Protein AF-A0A3C1GN40-F1 (afdb_monomer)

Mean predicted aligned error: 3.96 Å

Structure (mmCIF, N/CA/C/O backbone):
data_AF-A0A3C1GN40-F1
#
_entry.id   AF-A0A3C1GN40-F1
#
loop_
_atom_site.group_PDB
_atom_site.id
_atom_site.type_symbol
_atom_site.label_atom_id
_atom_site.label_alt_id
_atom_site.label_comp_id
_atom_site.label_asym_id
_atom_site.label_entity_id
_atom_site.label_seq_id
_atom_site.pdbx_PDB_ins_code
_atom_site.Cartn_x
_atom_site.Cartn_y
_atom_site.Cartn_z
_atom_site.occupancy
_atom_site.B_iso_or_equiv
_atom_site.auth_seq_id
_atom_site.auth_comp_id
_atom_site.auth_asym_id
_atom_site.auth_atom_id
_atom_site.pdbx_PDB_model_num
ATOM 1 N N . ALA A 1 1 ? -9.252 14.423 2.327 1.00 80.31 1 ALA A N 1
ATOM 2 C CA . ALA A 1 1 ? -10.511 13.661 2.169 1.00 80.31 1 ALA A CA 1
ATOM 3 C C . ALA A 1 1 ? -10.563 12.428 3.073 1.00 80.31 1 ALA A C 1
ATOM 5 O O . ALA A 1 1 ? -11.469 12.366 3.889 1.00 80.31 1 ALA A O 1
ATOM 6 N N . ALA A 1 2 ? -9.600 11.494 2.997 1.00 85.56 2 ALA A N 1
ATOM 7 C CA . ALA A 1 2 ? -9.638 10.237 3.765 1.00 85.56 2 ALA A CA 1
ATOM 8 C C . ALA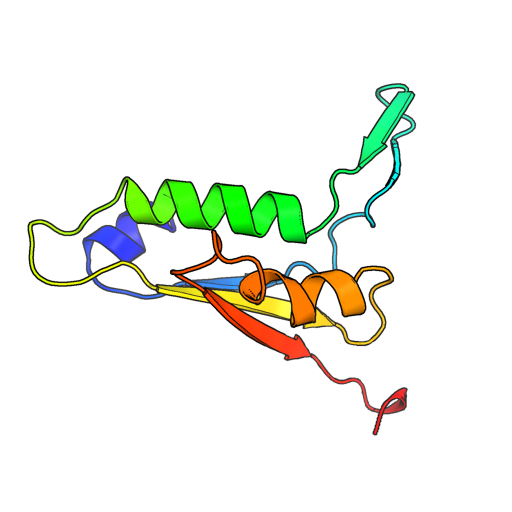 A 1 2 ? -9.873 10.416 5.277 1.00 85.56 2 ALA A C 1
ATOM 10 O O . ALA A 1 2 ? -10.754 9.770 5.821 1.00 85.56 2 ALA A O 1
ATOM 11 N N . ALA A 1 3 ? -9.189 11.365 5.927 1.00 85.56 3 ALA A N 1
ATOM 12 C CA . ALA A 1 3 ? -9.409 11.654 7.347 1.00 85.56 3 ALA A CA 1
ATOM 13 C C . ALA A 1 3 ? -10.858 12.075 7.675 1.00 85.56 3 ALA A C 1
ATOM 15 O O . ALA A 1 3 ? -11.412 11.626 8.669 1.00 85.56 3 ALA A O 1
ATOM 16 N N . ILE A 1 4 ? -11.500 12.885 6.825 1.00 87.88 4 ILE A N 1
ATOM 17 C CA . ILE A 1 4 ? -12.898 13.317 7.016 1.00 87.88 4 ILE A CA 1
ATOM 18 C C . ILE A 1 4 ? -13.854 12.131 6.818 1.00 87.88 4 ILE A C 1
ATOM 20 O O . ILE A 1 4 ? -14.804 11.965 7.575 1.00 87.88 4 ILE A O 1
ATOM 24 N N . ILE A 1 5 ? -13.574 11.277 5.828 1.00 88.19 5 ILE A N 1
ATOM 25 C CA . ILE A 1 5 ? -14.344 10.051 5.570 1.00 88.19 5 ILE A CA 1
ATOM 26 C C . ILE A 1 5 ? -14.222 9.085 6.755 1.00 88.19 5 ILE A C 1
ATOM 28 O O . ILE A 1 5 ? -15.222 8.547 7.220 1.00 88.19 5 ILE A O 1
ATOM 32 N N . HIS A 1 6 ? -13.010 8.891 7.280 1.00 88.00 6 HIS A N 1
ATOM 33 C CA . HIS A 1 6 ? -12.783 8.059 8.461 1.00 88.00 6 HIS A CA 1
ATOM 34 C C . HIS A 1 6 ? -13.452 8.659 9.696 1.00 88.00 6 HIS A C 1
ATOM 36 O O . HIS A 1 6 ? -14.064 7.918 10.455 1.00 88.00 6 HIS A O 1
ATOM 42 N N . GLN A 1 7 ? -13.415 9.985 9.870 1.00 83.06 7 GLN A N 1
ATOM 43 C CA . GLN A 1 7 ? -14.094 10.675 10.969 1.00 83.06 7 GLN A CA 1
ATOM 44 C C . GLN A 1 7 ? -15.607 10.412 10.962 1.00 83.06 7 GLN A C 1
ATOM 46 O O . GLN A 1 7 ? -16.174 10.158 12.025 1.00 83.06 7 GLN A O 1
ATOM 51 N N . SER A 1 8 ? -16.254 10.402 9.791 1.00 84.12 8 SER A N 1
ATOM 52 C CA . SER A 1 8 ? -17.688 10.100 9.654 1.00 84.12 8 SER A CA 1
ATOM 53 C C . SER A 1 8 ? -18.029 8.602 9.650 1.00 84.12 8 SER A C 1
ATOM 55 O O . SER A 1 8 ? -19.204 8.243 9.635 1.00 84.12 8 SER A O 1
ATOM 57 N N . GLY A 1 9 ? -17.029 7.715 9.708 1.00 82.06 9 GLY A N 1
ATOM 58 C CA . GLY A 1 9 ? -17.203 6.258 9.802 1.00 82.06 9 GLY A CA 1
ATOM 59 C C . GLY A 1 9 ? -17.210 5.527 8.468 1.00 82.06 9 GLY A C 1
ATOM 60 O O . GLY A 1 9 ? -17.494 4.330 8.431 1.00 82.06 9 GLY A O 1
ATOM 61 N N . GLY A 1 10 ? -16.892 6.225 7.379 1.00 87.44 10 GLY A N 1
ATOM 62 C CA . GLY A 1 10 ? -16.684 5.622 6.071 1.00 87.44 10 GLY A CA 1
ATOM 63 C C . GLY A 1 10 ? -15.327 4.923 5.954 1.00 87.44 10 GLY A C 1
ATOM 64 O O . GLY A 1 10 ? -14.369 5.246 6.658 1.00 87.44 10 GLY A O 1
ATOM 65 N N . GLY A 1 11 ? -15.238 3.974 5.021 1.00 90.75 11 GLY A N 1
ATOM 66 C CA . GLY A 1 11 ? -13.975 3.381 4.577 1.00 90.75 11 GLY A CA 1
ATOM 67 C C . GLY A 1 11 ? -13.451 4.037 3.297 1.00 90.75 11 GLY A C 1
ATOM 68 O O . GLY A 1 11 ? -14.192 4.717 2.588 1.00 90.75 11 GLY A O 1
ATOM 69 N N . THR A 1 12 ? -12.176 3.817 2.975 1.00 93.94 12 THR A N 1
ATOM 70 C CA . THR A 1 12 ? -11.549 4.355 1.753 1.00 93.94 12 THR A CA 1
ATOM 71 C C . THR A 1 12 ? -10.794 3.294 0.962 1.00 93.94 12 THR A C 1
ATOM 73 O O . THR A 1 12 ? -10.010 2.538 1.526 1.00 93.94 12 THR A O 1
ATOM 76 N N . GLY A 1 13 ? -10.980 3.269 -0.358 1.00 95.25 13 GLY A N 1
ATOM 77 C CA . GLY A 1 13 ? -10.189 2.452 -1.282 1.00 95.25 13 GLY A CA 1
ATOM 78 C C . GLY A 1 13 ? -9.092 3.269 -1.961 1.00 95.25 13 GLY A C 1
ATOM 79 O O . GLY A 1 13 ? -9.329 4.405 -2.366 1.00 95.25 13 GLY A O 1
ATOM 80 N N . MET A 1 14 ? -7.898 2.696 -2.087 1.00 95.81 14 MET A N 1
ATOM 81 C CA . MET A 1 14 ? -6.741 3.319 -2.730 1.00 95.81 14 MET A CA 1
ATOM 82 C C . MET A 1 14 ? -6.085 2.337 -3.700 1.00 95.81 14 MET A C 1
ATOM 84 O O . MET A 1 14 ? -5.789 1.197 -3.342 1.00 95.81 14 MET A O 1
ATOM 88 N N . ALA A 1 15 ? -5.849 2.795 -4.930 1.00 96.88 15 ALA A N 1
ATOM 89 C CA . ALA A 1 15 ? -5.141 2.038 -5.956 1.00 96.88 15 ALA A CA 1
ATOM 90 C C . ALA A 1 15 ? -3.675 2.480 -6.022 1.00 96.88 15 ALA A C 1
ATOM 92 O O . ALA A 1 15 ? -3.384 3.664 -6.194 1.00 96.88 15 ALA A O 1
ATOM 93 N N . PHE A 1 16 ? -2.760 1.519 -5.922 1.00 97.94 16 PHE A N 1
ATOM 94 C CA . PHE A 1 16 ? -1.321 1.771 -5.835 1.00 97.94 16 PHE A CA 1
ATOM 95 C C . PHE A 1 16 ? -0.548 1.388 -7.100 1.00 97.94 16 PHE A C 1
ATOM 97 O O . PHE A 1 16 ? 0.636 1.679 -7.191 1.00 97.94 16 PHE A O 1
ATOM 104 N N . SER A 1 17 ? -1.204 0.819 -8.116 1.00 98.06 17 SER A N 1
ATOM 105 C CA . SER A 1 17 ? -0.550 0.278 -9.323 1.00 98.06 17 SER A CA 1
ATOM 106 C C . SER A 1 17 ? 0.189 1.304 -10.188 1.00 98.06 17 SER A C 1
ATOM 108 O O . SER A 1 17 ? 0.906 0.921 -11.102 1.00 98.06 17 SER A O 1
ATOM 110 N N . ARG A 1 18 ? -0.014 2.605 -9.942 1.00 97.44 18 ARG A N 1
ATOM 111 C CA . ARG A 1 18 ? 0.699 3.703 -10.619 1.00 97.44 18 ARG A CA 1
ATOM 112 C C . ARG A 1 18 ? 1.901 4.213 -9.827 1.00 97.44 18 ARG A C 1
ATOM 114 O O . ARG A 1 18 ? 2.601 5.102 -10.312 1.00 97.44 18 ARG A O 1
ATOM 121 N N . LEU A 1 19 ? 2.104 3.725 -8.604 1.00 97.50 19 LEU A N 1
ATOM 122 C CA . LEU A 1 19 ? 3.313 4.030 -7.862 1.00 97.50 19 LEU A CA 1
ATOM 123 C C . LEU A 1 19 ? 4.498 3.360 -8.541 1.00 97.50 19 LEU A C 1
ATOM 125 O O . LEU A 1 19 ? 4.397 2.290 -9.127 1.00 97.50 19 LEU A O 1
ATOM 129 N N . ARG A 1 20 ? 5.635 4.038 -8.463 1.00 97.56 20 ARG A N 1
ATOM 130 C CA . ARG A 1 20 ? 6.898 3.495 -8.928 1.00 97.56 20 ARG A CA 1
ATOM 131 C C . ARG A 1 20 ? 7.292 2.295 -8.046 1.00 97.56 20 ARG A C 1
ATOM 133 O O . ARG A 1 20 ? 7.141 2.411 -6.823 1.00 97.56 20 ARG A O 1
ATOM 140 N N . PRO A 1 21 ? 7.851 1.216 -8.623 1.00 98.12 21 PRO A N 1
ATOM 141 C CA . PRO A 1 21 ? 8.338 0.086 -7.850 1.00 98.12 21 PRO A CA 1
ATOM 142 C C . PRO A 1 21 ? 9.394 0.475 -6.818 1.00 98.12 21 PRO A C 1
ATOM 144 O O . PRO A 1 21 ? 10.143 1.445 -6.994 1.00 98.12 21 PRO A O 1
ATOM 147 N N . LYS A 1 22 ? 9.484 -0.304 -5.745 1.00 98.00 22 LYS A N 1
ATOM 148 C CA . LYS A 1 22 ? 10.527 -0.167 -4.734 1.00 98.00 22 LYS A CA 1
ATOM 149 C C . LYS A 1 22 ? 11.904 -0.243 -5.387 1.00 98.00 22 LYS A C 1
ATOM 151 O O . LYS A 1 22 ? 12.145 -1.017 -6.306 1.00 98.00 22 LYS A O 1
ATOM 156 N N . ASN A 1 23 ? 12.829 0.569 -4.886 1.00 97.38 23 ASN A N 1
ATOM 157 C CA . ASN A 1 23 ? 14.219 0.664 -5.331 1.00 97.38 23 ASN A CA 1
ATOM 158 C C . ASN A 1 23 ? 14.461 1.206 -6.748 1.00 97.38 23 ASN A C 1
ATOM 160 O O . ASN A 1 23 ? 15.633 1.374 -7.104 1.00 97.38 23 ASN A O 1
ATOM 164 N N . ASP A 1 24 ? 13.418 1.530 -7.515 1.00 97.81 24 ASP A N 1
ATOM 165 C CA . ASP A 1 24 ? 13.566 2.132 -8.839 1.00 97.81 24 ASP A CA 1
ATOM 166 C C . ASP A 1 24 ? 14.105 3.577 -8.757 1.00 97.81 24 ASP A C 1
ATOM 168 O O . ASP A 1 24 ? 13.859 4.310 -7.792 1.00 97.81 24 ASP A O 1
ATOM 172 N N . PHE A 1 25 ? 14.874 3.985 -9.769 1.00 97.31 25 PHE A N 1
ATOM 173 C CA . PHE A 1 25 ? 15.709 5.188 -9.737 1.00 97.31 25 PHE A CA 1
ATOM 174 C C . PHE A 1 25 ? 14.935 6.479 -10.026 1.00 97.31 25 PHE A C 1
ATOM 176 O O . PHE A 1 25 ? 14.422 6.703 -11.128 1.00 97.31 25 PHE A O 1
ATOM 183 N N . VAL A 1 26 ? 14.921 7.405 -9.069 1.00 96.81 26 VAL A N 1
ATOM 184 C CA . VAL A 1 26 ? 14.227 8.691 -9.186 1.00 96.81 26 VAL A CA 1
ATOM 185 C C . VAL A 1 26 ? 15.157 9.744 -9.790 1.00 96.81 26 VAL A C 1
ATOM 187 O O . VAL A 1 26 ? 15.930 10.390 -9.090 1.00 96.81 26 VAL A O 1
ATOM 190 N N . ARG A 1 27 ? 15.043 9.960 -11.106 1.00 94.94 27 ARG A N 1
ATOM 191 C CA . ARG A 1 27 ? 15.923 10.868 -11.873 1.00 94.94 27 ARG A CA 1
ATOM 192 C C . ARG A 1 27 ? 16.026 12.291 -11.316 1.00 94.94 27 ARG A C 1
ATOM 194 O O . ARG A 1 27 ? 17.097 12.874 -11.383 1.00 94.94 27 ARG A O 1
ATOM 201 N N . SER A 1 28 ? 14.935 12.854 -10.795 1.00 94.69 28 SER A N 1
ATOM 202 C CA . SER A 1 28 ? 14.904 14.246 -10.324 1.00 94.69 28 SER A CA 1
ATOM 203 C C . SER A 1 28 ? 15.646 14.470 -9.007 1.00 94.69 28 SER A C 1
ATOM 205 O O . SER A 1 28 ? 16.095 15.582 -8.757 1.00 94.69 28 SER A O 1
ATOM 207 N N . THR A 1 29 ? 15.761 13.442 -8.164 1.00 95.00 29 THR A N 1
ATOM 208 C CA . THR A 1 29 ? 16.378 13.549 -6.832 1.00 95.00 29 THR A CA 1
ATOM 209 C C . THR A 1 29 ? 17.651 12.718 -6.691 1.00 95.00 29 THR A C 1
ATOM 211 O O . THR A 1 29 ? 18.353 12.857 -5.697 1.00 95.00 29 THR A O 1
ATOM 214 N N . GLY A 1 30 ? 17.935 11.819 -7.639 1.00 95.50 30 GLY A N 1
ATOM 215 C CA . GLY A 1 30 ? 19.003 10.820 -7.530 1.00 95.50 30 GLY A CA 1
ATOM 216 C C . GLY A 1 30 ? 18.709 9.697 -6.524 1.00 95.50 30 GLY A C 1
ATOM 217 O O . GLY A 1 30 ? 19.549 8.824 -6.320 1.00 95.50 30 GLY A O 1
ATOM 218 N N . GLY A 1 31 ? 17.533 9.709 -5.888 1.00 96.38 31 GLY A N 1
ATOM 219 C CA . GLY A 1 31 ? 17.137 8.738 -4.872 1.00 96.38 31 GLY A CA 1
ATOM 220 C C . GLY A 1 31 ? 16.515 7.460 -5.438 1.00 96.38 31 GLY A C 1
ATOM 221 O O . GLY A 1 31 ? 16.446 7.238 -6.648 1.00 96.38 31 GLY A O 1
ATOM 222 N N . ARG A 1 32 ? 16.003 6.624 -4.531 1.00 97.38 32 ARG A N 1
ATOM 223 C CA . ARG A 1 32 ? 15.261 5.397 -4.847 1.00 97.38 32 ARG A CA 1
ATOM 224 C C . ARG A 1 32 ? 13.817 5.494 -4.369 1.00 97.38 32 ARG A C 1
ATOM 226 O O . ARG A 1 32 ? 13.553 6.080 -3.321 1.00 97.38 32 ARG A O 1
ATOM 233 N N . ALA A 1 33 ? 12.887 4.913 -5.121 1.00 97.44 33 ALA A N 1
ATOM 234 C CA . ALA A 1 33 ? 11.499 4.815 -4.686 1.00 97.44 33 ALA A CA 1
ATOM 235 C C . ALA A 1 33 ? 11.330 3.856 -3.505 1.00 97.44 33 ALA A C 1
ATOM 237 O O . ALA A 1 33 ? 11.990 2.824 -3.410 1.00 97.44 33 ALA A O 1
ATOM 238 N N . SER A 1 34 ? 10.377 4.180 -2.638 1.00 97.19 34 SER A N 1
ATOM 239 C CA . SER A 1 34 ? 10.027 3.380 -1.466 1.00 97.19 34 SER A CA 1
ATOM 240 C C . SER A 1 34 ? 9.005 2.268 -1.753 1.00 97.19 34 SER A C 1
ATOM 242 O O . SER A 1 34 ? 8.786 1.417 -0.895 1.00 97.19 34 SER A O 1
ATOM 244 N N . GLY A 1 35 ? 8.377 2.264 -2.936 1.00 97.94 35 GLY A N 1
ATOM 245 C CA . GLY A 1 35 ? 7.376 1.269 -3.342 1.00 97.94 35 GLY A CA 1
ATOM 246 C C . GLY A 1 35 ? 6.025 1.395 -2.614 1.00 97.94 35 GLY A C 1
ATOM 247 O O . GLY A 1 35 ? 5.892 2.167 -1.659 1.00 97.94 35 GLY A O 1
ATOM 248 N N . PRO A 1 36 ? 4.998 0.637 -3.029 1.00 97.94 36 PRO A N 1
ATOM 249 C CA . PRO A 1 36 ? 3.617 0.785 -2.570 1.00 97.94 36 PRO A CA 1
ATOM 250 C C . PRO A 1 36 ? 3.409 0.404 -1.098 1.00 97.94 36 PRO A C 1
ATOM 252 O O . PRO A 1 36 ? 2.613 1.042 -0.409 1.00 97.94 36 PRO A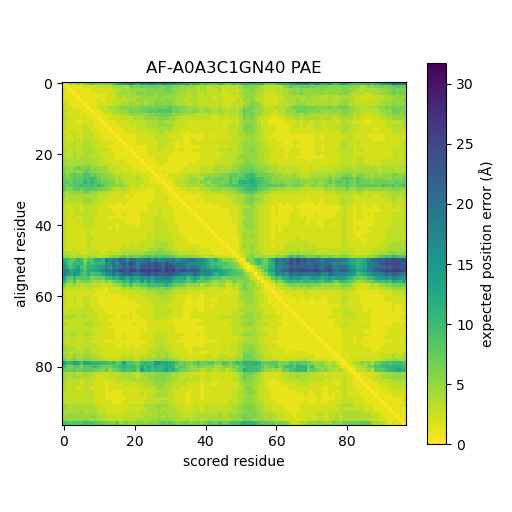 O 1
ATOM 255 N N . VAL A 1 37 ? 4.155 -0.572 -0.571 1.00 97.06 37 VAL A N 1
ATOM 256 C CA . VAL A 1 37 ? 4.023 -1.005 0.834 1.00 97.06 37 VAL A CA 1
ATOM 257 C C . VAL A 1 37 ? 4.415 0.103 1.814 1.00 97.06 37 VAL A C 1
ATOM 259 O O . VAL A 1 37 ? 3.785 0.253 2.861 1.00 97.06 37 VAL A O 1
ATOM 262 N N . SER A 1 38 ? 5.388 0.951 1.464 1.00 96.69 38 SER A N 1
ATOM 263 C CA . SER A 1 38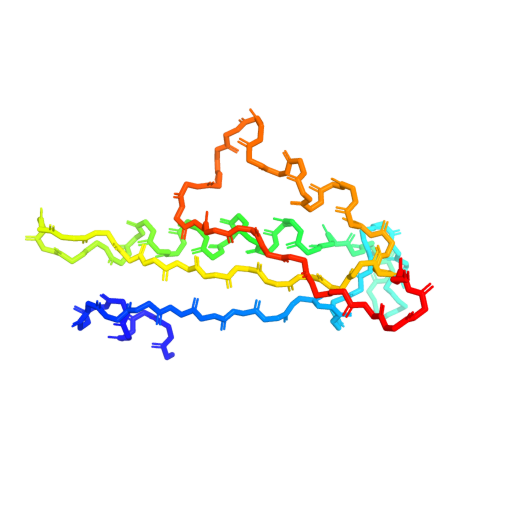 ? 5.723 2.116 2.293 1.00 96.69 38 SER A CA 1
ATOM 264 C C . SER A 1 38 ? 4.531 3.073 2.450 1.00 96.69 38 SER A C 1
ATOM 266 O O . SER A 1 38 ? 4.255 3.536 3.556 1.00 96.69 38 SER A O 1
ATOM 268 N N . PHE A 1 39 ? 3.759 3.292 1.380 1.00 96.31 39 PHE A N 1
ATOM 269 C CA . PHE A 1 39 ? 2.571 4.144 1.404 1.00 96.31 39 PHE A CA 1
ATOM 270 C C . PHE A 1 39 ? 1.457 3.518 2.246 1.00 96.31 39 PHE A C 1
ATOM 272 O O . PHE A 1 39 ? 0.847 4.231 3.041 1.00 96.31 39 PHE A O 1
ATOM 279 N N . LEU A 1 40 ? 1.235 2.197 2.158 1.00 95.94 40 LEU A N 1
ATOM 280 C CA . LEU A 1 40 ? 0.293 1.496 3.044 1.00 95.94 40 LEU A CA 1
ATOM 281 C C . LEU A 1 40 ? 0.588 1.775 4.520 1.00 95.94 40 LEU A C 1
ATOM 283 O O . LEU A 1 40 ? -0.333 2.066 5.279 1.00 95.94 40 LEU A O 1
ATOM 287 N N . ARG A 1 41 ? 1.864 1.734 4.927 1.00 95.25 41 ARG A N 1
ATOM 288 C CA . ARG A 1 41 ? 2.270 2.007 6.315 1.00 95.25 41 ARG A CA 1
ATOM 289 C C . ARG A 1 41 ? 1.966 3.450 6.728 1.00 95.25 41 ARG A C 1
ATOM 291 O O . ARG A 1 41 ? 1.444 3.658 7.822 1.00 95.25 41 ARG A O 1
ATOM 298 N N . VAL A 1 42 ? 2.206 4.429 5.849 1.00 94.88 42 VAL A N 1
ATOM 299 C CA . VAL A 1 42 ? 1.848 5.840 6.100 1.00 94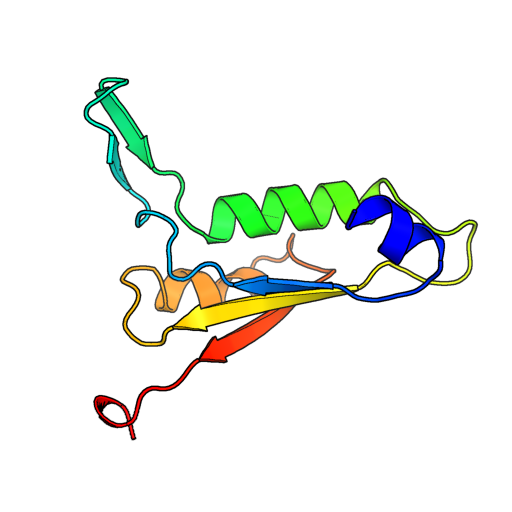.88 42 VAL A CA 1
ATOM 300 C C . VAL A 1 42 ? 0.337 6.005 6.269 1.00 94.88 42 VAL A C 1
ATOM 302 O O . VAL A 1 42 ? -0.108 6.596 7.252 1.00 94.88 42 VAL A O 1
ATOM 305 N N . PHE A 1 43 ? -0.468 5.449 5.359 1.00 93.81 43 PHE A N 1
ATOM 306 C CA . PHE A 1 43 ? -1.927 5.527 5.461 1.00 93.81 43 PHE A CA 1
ATOM 307 C C . PHE A 1 43 ? -2.461 4.779 6.683 1.00 93.81 43 PHE A C 1
ATOM 309 O O . PHE A 1 43 ? -3.373 5.266 7.343 1.00 93.81 43 PHE A O 1
ATOM 316 N N . ASN A 1 44 ? -1.870 3.635 7.033 1.00 92.50 44 AS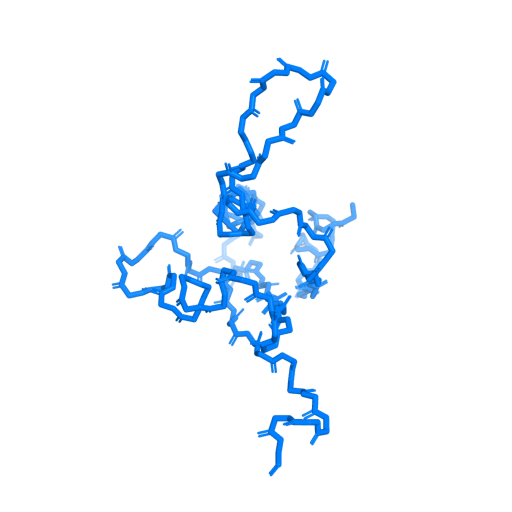N A N 1
ATOM 317 C CA . ASN A 1 44 ? -2.235 2.883 8.227 1.00 92.50 44 ASN A CA 1
ATOM 318 C C . ASN A 1 44 ? -2.029 3.726 9.493 1.00 92.50 44 ASN A C 1
ATOM 320 O O . ASN A 1 44 ? -2.938 3.813 10.317 1.00 92.50 44 ASN A O 1
ATOM 324 N N . ALA A 1 45 ? -0.870 4.383 9.608 1.00 91.75 45 ALA A N 1
ATOM 325 C CA . ALA A 1 45 ? -0.557 5.282 10.716 1.00 91.75 45 ALA A CA 1
ATOM 326 C C . ALA A 1 45 ? -1.476 6.515 10.743 1.00 91.75 45 ALA A C 1
ATOM 328 O O . ALA A 1 45 ? -1.958 6.902 11.805 1.00 91.75 45 ALA A O 1
ATOM 329 N N . ALA A 1 46 ? -1.782 7.101 9.582 1.00 90.38 46 ALA A N 1
ATOM 330 C CA . ALA A 1 46 ? -2.732 8.207 9.493 1.00 90.38 46 ALA A CA 1
ATOM 331 C C . ALA A 1 46 ? -4.134 7.789 9.972 1.00 90.38 46 ALA A C 1
ATOM 333 O O . ALA A 1 46 ? -4.756 8.501 10.755 1.00 90.38 46 ALA A O 1
ATOM 334 N N . THR A 1 47 ? -4.615 6.610 9.572 1.00 90.00 47 THR A N 1
ATOM 335 C CA . THR A 1 47 ? -5.894 6.067 10.047 1.00 90.00 47 THR A CA 1
ATOM 336 C C . THR A 1 47 ? -5.887 5.783 11.551 1.00 90.00 47 THR A C 1
ATOM 338 O O . THR A 1 47 ? -6.897 6.021 12.209 1.00 90.00 47 THR A O 1
ATOM 341 N N . GLU A 1 48 ? -4.762 5.340 12.126 1.00 87.06 48 GLU A N 1
ATOM 342 C CA . GLU A 1 48 ? -4.621 5.205 13.586 1.00 87.06 48 GLU A CA 1
ATOM 343 C C . GLU A 1 48 ? -4.736 6.537 14.329 1.00 87.06 48 GLU A C 1
ATOM 345 O O . GLU A 1 48 ? -5.263 6.569 15.441 1.00 87.06 48 GLU A O 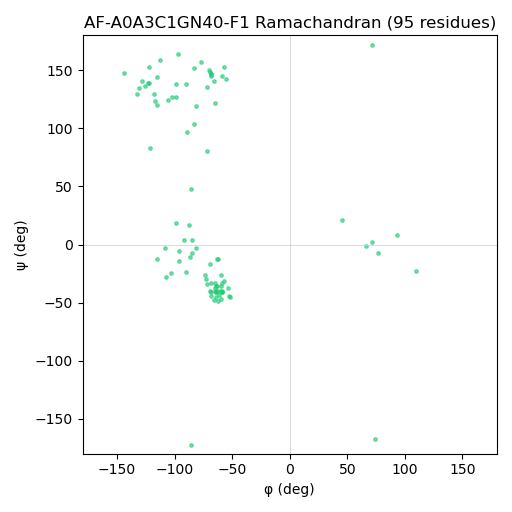1
ATOM 350 N N . ALA A 1 49 ? -4.236 7.624 13.739 1.00 85.88 49 ALA A N 1
ATOM 351 C CA . ALA A 1 49 ? -4.312 8.951 14.339 1.00 85.88 49 ALA A CA 1
ATOM 352 C C . ALA A 1 49 ? -5.742 9.518 14.304 1.00 85.88 49 ALA A C 1
ATOM 354 O O . ALA A 1 49 ? -6.166 10.189 15.242 1.00 85.88 49 ALA A O 1
ATOM 355 N N . VAL A 1 50 ? -6.518 9.207 13.259 1.00 81.38 50 VAL A N 1
ATOM 356 C CA . VAL A 1 50 ? -7.905 9.676 13.068 1.00 81.38 50 VAL A CA 1
ATOM 357 C C . VAL A 1 50 ? -8.904 8.757 13.794 1.00 81.38 50 VAL A C 1
ATOM 359 O O . VAL A 1 50 ? -9.906 8.309 13.239 1.00 81.38 50 VAL A O 1
ATOM 362 N N . LYS A 1 51 ? -8.633 8.428 15.063 1.00 66.38 51 LYS A N 1
ATOM 363 C CA . LYS A 1 51 ? -9.525 7.575 15.863 1.00 66.38 51 LYS A CA 1
ATOM 364 C C . LYS A 1 51 ? -10.870 8.262 16.096 1.00 66.38 51 LYS A C 1
ATOM 366 O O . LYS A 1 51 ? -10.946 9.327 16.705 1.00 66.38 51 LYS A O 1
ATOM 371 N N . GLN A 1 52 ? -11.942 7.605 15.654 1.00 60.53 52 GLN A N 1
ATOM 372 C CA . GLN A 1 52 ? -13.321 8.029 15.873 1.00 60.53 52 GLN A CA 1
ATOM 373 C C . GLN A 1 52 ? -13.732 7.823 17.334 1.00 60.53 52 GLN A C 1
ATOM 375 O O . GLN A 1 52 ? -14.360 6.815 17.636 1.00 60.53 52 GLN A O 1
ATOM 380 N N . GLY A 1 53 ? -13.359 8.720 18.249 1.00 56.72 53 GLY A N 1
ATOM 381 C CA . GLY A 1 53 ? -14.033 8.903 19.549 1.00 56.72 53 GLY A CA 1
ATOM 382 C C . GLY A 1 53 ? -14.402 7.655 20.383 1.00 56.72 53 GLY A C 1
ATOM 383 O O . GLY A 1 53 ? -15.290 7.757 21.218 1.00 56.72 53 GLY A O 1
ATOM 384 N N . GLY A 1 54 ? -13.769 6.494 20.171 1.00 56.75 54 GLY A N 1
ATOM 385 C CA . GLY A 1 54 ? -13.973 5.258 20.932 1.00 56.75 54 GLY A CA 1
ATOM 386 C C . GLY A 1 54 ? -14.681 4.076 20.244 1.00 56.75 54 GLY A C 1
ATOM 387 O O . GLY A 1 54 ? -14.434 2.957 20.682 1.00 56.75 54 GLY A O 1
ATOM 388 N N . THR A 1 55 ? -15.500 4.233 19.191 1.00 64.31 55 THR A N 1
ATOM 389 C CA . THR A 1 55 ? -16.415 3.125 18.787 1.00 64.31 55 THR A CA 1
ATOM 390 C C . THR A 1 55 ? -16.052 2.368 17.503 1.00 64.31 55 THR A C 1
ATOM 392 O O . THR A 1 55 ? -16.388 1.189 17.395 1.00 64.31 55 THR A O 1
ATOM 395 N N . ARG A 1 56 ? -15.361 2.979 16.527 1.00 71.44 56 ARG A N 1
ATOM 396 C CA . ARG A 1 56 ? -14.914 2.295 15.292 1.00 71.44 56 ARG A CA 1
ATOM 397 C C . ARG A 1 56 ? -13.546 2.786 14.812 1.00 71.44 56 ARG A C 1
ATOM 399 O O . ARG A 1 56 ? -13.169 3.940 14.995 1.00 71.44 56 ARG A O 1
ATOM 406 N N . ARG A 1 57 ? -12.783 1.875 14.205 1.00 73.62 57 ARG A N 1
ATOM 407 C CA . ARG A 1 57 ? -11.506 2.166 13.538 1.00 73.62 57 ARG A CA 1
ATOM 408 C C . ARG A 1 57 ? -11.788 2.496 12.074 1.00 73.62 57 ARG A C 1
ATOM 410 O O . ARG A 1 57 ? -12.597 1.809 11.451 1.00 73.62 57 ARG A O 1
ATOM 417 N N . GLY A 1 58 ? -11.114 3.507 11.526 1.00 84.81 58 GLY A N 1
ATOM 418 C CA . GLY A 1 58 ? -11.149 3.746 10.084 1.00 84.81 58 GLY A CA 1
ATOM 419 C C . GLY A 1 58 ? -10.635 2.518 9.328 1.00 84.81 58 GLY A C 1
ATOM 420 O O . GLY A 1 58 ? -9.745 1.810 9.805 1.00 84.81 58 GLY A O 1
ATOM 421 N N . ALA A 1 59 ? -11.214 2.250 8.162 1.00 90.31 59 ALA A N 1
ATOM 422 C CA . ALA A 1 59 ? -10.883 1.086 7.351 1.00 90.31 59 ALA A CA 1
ATOM 423 C C . ALA A 1 59 ? -10.420 1.515 5.960 1.00 90.31 59 ALA A C 1
ATOM 425 O O . ALA A 1 59 ? -11.002 2.406 5.335 1.00 90.31 59 ALA A O 1
ATOM 426 N N . ASN A 1 60 ? -9.390 0.840 5.463 1.00 95.25 60 ASN A N 1
ATOM 427 C CA . ASN A 1 60 ? -8.856 1.052 4.133 1.00 95.25 60 ASN A CA 1
ATOM 428 C C . ASN A 1 60 ? -8.884 -0.236 3.306 1.00 95.25 60 ASN A C 1
ATOM 430 O O . ASN A 1 60 ? -8.770 -1.348 3.826 1.00 95.25 60 ASN A O 1
ATOM 434 N N . MET A 1 61 ? -8.970 -0.064 1.994 1.00 97.31 61 MET A N 1
ATOM 435 C CA . MET A 1 61 ? -8.710 -1.098 1.001 1.00 97.31 61 MET A CA 1
ATOM 436 C C . MET A 1 61 ? -7.523 -0.668 0.151 1.00 97.31 61 MET A C 1
ATOM 438 O O . MET A 1 61 ? -7.549 0.407 -0.450 1.00 97.31 61 MET A O 1
ATOM 442 N N . GLY A 1 62 ? -6.487 -1.500 0.105 1.00 97.94 62 GLY A N 1
ATOM 443 C CA . GLY A 1 62 ? -5.341 -1.306 -0.772 1.00 97.94 62 GLY A CA 1
ATOM 444 C C . GLY A 1 62 ? -5.447 -2.233 -1.968 1.00 97.94 62 GLY A C 1
ATOM 445 O O . GLY A 1 62 ? -5.602 -3.437 -1.784 1.00 97.94 62 GLY A O 1
ATOM 446 N N . ILE A 1 63 ? -5.345 -1.681 -3.176 1.00 98.56 63 ILE A N 1
ATOM 447 C CA . ILE A 1 63 ? -5.382 -2.455 -4.420 1.00 98.56 63 ILE A CA 1
ATOM 448 C C . ILE A 1 63 ? -4.063 -2.293 -5.170 1.00 98.56 63 ILE A C 1
ATOM 450 O O . ILE A 1 63 ? -3.630 -1.164 -5.427 1.00 98.56 63 ILE A O 1
ATOM 454 N N . LEU A 1 64 ? -3.466 -3.413 -5.573 1.00 98.69 64 LEU A N 1
ATOM 455 C CA . LEU A 1 64 ? -2.332 -3.454 -6.492 1.00 98.69 64 LEU A CA 1
ATOM 456 C C . LEU A 1 64 ? -2.631 -4.419 -7.642 1.00 98.69 64 LEU A C 1
ATOM 458 O O . LEU A 1 64 ? -3.248 -5.461 -7.436 1.00 98.69 64 LEU A O 1
ATOM 462 N N . ARG A 1 65 ? -2.238 -4.063 -8.868 1.00 98.50 65 ARG A N 1
ATOM 463 C CA . ARG A 1 65 ? -2.369 -4.974 -10.012 1.00 98.50 65 ARG A CA 1
ATOM 464 C C . ARG A 1 65 ? -1.411 -6.147 -9.867 1.00 98.50 65 ARG A C 1
ATOM 466 O O . ARG A 1 65 ? -0.290 -5.967 -9.400 1.00 98.50 65 ARG A O 1
ATOM 473 N N . VAL A 1 66 ? -1.854 -7.312 -10.328 1.00 98.62 66 VAL A N 1
ATOM 474 C CA . VAL A 1 66 ? -1.083 -8.560 -10.275 1.00 98.62 66 VAL A CA 1
ATOM 475 C C . VAL A 1 66 ? 0.250 -8.488 -11.028 1.00 98.62 66 VAL A C 1
ATOM 477 O O . VAL A 1 66 ? 1.194 -9.178 -10.669 1.00 98.62 66 VAL A O 1
ATOM 480 N N . ASP A 1 67 ? 0.351 -7.615 -12.031 1.00 98.25 67 ASP A N 1
ATOM 481 C CA . ASP A 1 67 ? 1.549 -7.409 -12.850 1.00 98.25 67 ASP A CA 1
ATOM 482 C C . ASP A 1 67 ? 2.491 -6.312 -12.323 1.00 98.25 67 ASP A C 1
ATOM 484 O O . ASP A 1 67 ? 3.501 -6.000 -12.955 1.00 98.25 67 ASP A O 1
ATOM 488 N N . HIS A 1 68 ? 2.191 -5.711 -11.168 1.00 98.56 68 HIS A N 1
ATOM 489 C CA . HIS A 1 68 ? 3.090 -4.739 -10.559 1.00 98.56 68 HIS A CA 1
ATOM 490 C C . HIS A 1 68 ? 4.337 -5.445 -9.983 1.00 98.56 68 HIS A C 1
ATOM 492 O O . HIS A 1 68 ? 4.179 -6.435 -9.269 1.00 98.56 68 HIS A O 1
ATOM 498 N N . PRO A 1 69 ? 5.568 -4.929 -10.183 1.00 98.56 69 PRO A N 1
ATOM 499 C CA . PRO A 1 69 ? 6.791 -5.611 -9.732 1.00 98.56 69 PRO A CA 1
ATOM 500 C C . PRO A 1 69 ? 6.839 -5.923 -8.228 1.00 98.56 69 PRO A C 1
ATOM 502 O O . PRO A 1 69 ? 7.387 -6.940 -7.820 1.00 98.56 69 PRO A O 1
ATOM 505 N N . ASP A 1 70 ? 6.212 -5.077 -7.407 1.00 98.50 70 ASP A N 1
ATOM 506 C CA . ASP A 1 70 ? 6.148 -5.257 -5.948 1.00 98.50 70 ASP A CA 1
ATOM 507 C C . ASP A 1 70 ? 4.961 -6.126 -5.469 1.00 98.50 70 ASP A C 1
ATOM 509 O O . ASP A 1 70 ? 4.593 -6.061 -4.296 1.00 98.50 70 ASP A O 1
ATOM 513 N N . ILE A 1 71 ? 4.308 -6.903 -6.345 1.00 98.44 71 ILE A N 1
ATOM 514 C CA . ILE A 1 71 ? 3.095 -7.662 -5.990 1.00 98.44 71 ILE A CA 1
ATOM 515 C C . ILE A 1 71 ? 3.311 -8.658 -4.846 1.00 98.44 71 ILE A C 1
ATOM 517 O O . ILE A 1 71 ? 2.465 -8.743 -3.958 1.00 98.44 71 ILE A O 1
ATOM 521 N N . LEU A 1 72 ? 4.448 -9.361 -4.823 1.00 98.00 72 LEU A N 1
ATOM 522 C CA . LEU A 1 72 ? 4.756 -10.338 -3.774 1.00 98.00 72 LEU A CA 1
ATOM 523 C C . LEU A 1 72 ? 4.925 -9.654 -2.410 1.00 98.00 72 LEU A C 1
ATOM 525 O O . LEU A 1 72 ? 4.257 -10.027 -1.449 1.00 98.00 72 LEU A O 1
ATOM 529 N N . GLU A 1 73 ? 5.710 -8.570 -2.352 1.00 97.25 73 GLU A N 1
ATOM 530 C CA . GLU A 1 73 ? 5.858 -7.776 -1.122 1.00 97.25 73 GLU A CA 1
ATOM 531 C C . GLU A 1 73 ? 4.506 -7.203 -0.663 1.00 97.25 73 GLU A C 1
ATOM 533 O O . GLU A 1 73 ? 4.232 -7.114 0.533 1.00 97.25 73 GLU A O 1
ATOM 538 N N . PHE A 1 74 ? 3.636 -6.825 -1.604 1.00 97.81 74 PHE A N 1
ATOM 539 C CA . PHE A 1 74 ? 2.318 -6.271 -1.305 1.00 97.81 74 PHE A CA 1
ATOM 540 C C . PHE A 1 74 ? 1.359 -7.295 -0.686 1.00 97.81 74 PHE A C 1
ATOM 542 O O . PHE A 1 74 ? 0.686 -6.962 0.288 1.00 97.81 74 PHE A O 1
ATOM 549 N N . VAL A 1 75 ? 1.288 -8.527 -1.203 1.00 97.31 75 VAL A N 1
ATOM 550 C CA . VAL A 1 75 ? 0.389 -9.562 -0.649 1.00 97.31 75 VAL A CA 1
ATOM 551 C C . VAL A 1 75 ? 0.878 -10.102 0.696 1.00 97.31 75 VAL A C 1
ATOM 553 O O . VAL A 1 75 ? 0.068 -10.443 1.557 1.00 97.31 75 VAL A O 1
ATOM 556 N N . GLU A 1 76 ? 2.191 -10.099 0.920 1.00 96.94 76 GLU A N 1
ATOM 557 C CA . GLU A 1 76 ? 2.815 -10.528 2.174 1.00 96.94 76 GLU A CA 1
ATOM 558 C C . GLU A 1 76 ? 2.869 -9.416 3.233 1.00 96.94 76 GLU A C 1
ATOM 560 O O . GLU A 1 76 ? 3.182 -9.679 4.394 1.00 96.94 76 GLU A O 1
ATOM 565 N N . CYS A 1 77 ? 2.507 -8.171 2.892 1.00 95.50 77 CYS A N 1
ATOM 566 C CA . CYS A 1 77 ? 2.780 -6.992 3.725 1.00 95.50 77 CYS A CA 1
ATOM 567 C C . CYS A 1 77 ? 2.118 -7.000 5.115 1.00 95.50 77 CYS A C 1
ATOM 569 O O . CYS A 1 77 ? 2.420 -6.147 5.951 1.00 95.50 77 CYS A O 1
ATOM 571 N N . LYS A 1 78 ? 1.168 -7.911 5.352 1.00 94.50 78 LYS A N 1
ATOM 572 C CA . LYS A 1 78 ? 0.481 -8.085 6.638 1.00 94.50 78 LYS A CA 1
ATOM 573 C C . LYS A 1 78 ? 1.084 -9.183 7.513 1.00 94.50 78 LYS A C 1
ATOM 575 O O . LYS A 1 78 ? 0.757 -9.209 8.697 1.00 94.50 78 LYS A O 1
ATOM 580 N N . LEU A 1 79 ? 1.933 -10.058 6.970 1.00 93.56 79 LEU A N 1
ATOM 581 C CA . LEU A 1 79 ? 2.483 -11.209 7.695 1.00 93.56 79 LEU A CA 1
ATOM 582 C C . LEU A 1 79 ? 3.354 -10.776 8.881 1.00 93.56 79 LEU A C 1
ATOM 584 O O . LEU A 1 79 ? 3.236 -11.331 9.967 1.00 93.56 79 LEU A O 1
ATOM 588 N N . GLU A 1 80 ? 4.153 -9.724 8.705 1.00 81.19 80 GLU A N 1
ATOM 589 C CA . GLU A 1 80 ? 5.017 -9.157 9.753 1.00 81.19 80 GLU A CA 1
ATOM 590 C C . GLU A 1 80 ? 4.290 -8.143 10.662 1.00 81.19 80 GLU A C 1
ATOM 592 O O . GLU A 1 80 ? 4.896 -7.502 11.522 1.00 81.19 80 GLU A O 1
ATOM 597 N N . GLY A 1 81 ? 2.980 -7.956 10.473 1.00 84.81 81 GLY A N 1
ATOM 598 C CA . GLY A 1 81 ? 2.195 -6.951 11.183 1.00 84.81 81 GLY A CA 1
ATOM 599 C C . GLY A 1 81 ? 2.443 -5.509 10.710 1.00 84.81 81 GLY A C 1
ATOM 600 O O . GLY A 1 81 ? 2.986 -5.231 9.641 1.00 84.81 81 GLY A O 1
ATOM 601 N N . GLY A 1 82 ? 1.955 -4.539 11.487 1.00 83.12 82 GLY A N 1
ATOM 602 C CA . GLY A 1 82 ? 2.112 -3.104 11.194 1.00 83.12 82 GLY A CA 1
ATOM 603 C C . GLY A 1 82 ? 1.198 -2.534 10.096 1.00 83.12 82 GLY A C 1
ATOM 604 O O . GLY A 1 82 ? 1.149 -1.317 9.927 1.00 83.12 82 GLY A O 1
ATOM 605 N N . VAL A 1 83 ? 0.437 -3.376 9.390 1.00 92.56 83 VAL A N 1
ATOM 606 C CA . VAL A 1 83 ? -0.618 -2.976 8.443 1.00 92.56 83 VAL A CA 1
ATOM 607 C C . VAL A 1 83 ? -1.946 -3.588 8.900 1.00 92.56 83 VAL A C 1
ATOM 609 O O . VAL A 1 83 ? -2.352 -4.669 8.476 1.00 92.56 83 VAL A O 1
ATOM 612 N N . THR A 1 84 ? -2.615 -2.915 9.836 1.00 91.12 84 THR A N 1
ATOM 613 C CA . THR A 1 84 ? -3.791 -3.442 10.552 1.00 91.12 84 THR A CA 1
ATOM 614 C C . THR A 1 84 ? -5.115 -2.877 10.050 1.00 91.12 84 THR A C 1
ATOM 616 O O . THR A 1 84 ? -6.142 -3.535 10.179 1.00 91.12 84 THR A O 1
ATOM 619 N N . ASN A 1 85 ? -5.099 -1.693 9.438 1.00 91.69 85 ASN A N 1
ATOM 620 C CA . ASN A 1 85 ? -6.295 -0.971 8.990 1.00 91.69 85 ASN A CA 1
ATOM 621 C C . ASN A 1 85 ? -6.573 -1.151 7.498 1.00 91.69 85 ASN A C 1
ATOM 623 O O . ASN A 1 85 ? -7.268 -0.334 6.898 1.00 91.69 85 ASN A O 1
ATOM 627 N N . PHE A 1 86 ? -5.992 -2.184 6.891 1.00 95.06 86 PHE A N 1
ATOM 628 C CA . PHE A 1 86 ? -6.118 -2.478 5.473 1.00 95.06 86 PHE A CA 1
ATOM 629 C C . PHE A 1 86 ? -6.610 -3.904 5.248 1.00 95.06 86 PHE A C 1
ATOM 631 O O . PHE A 1 86 ? -6.096 -4.863 5.839 1.00 95.06 86 PHE A O 1
ATOM 638 N N . ASN A 1 87 ? -7.552 -4.048 4.322 1.00 95.69 87 ASN A N 1
ATOM 639 C CA . ASN A 1 87 ? -7.581 -5.236 3.481 1.00 95.69 87 ASN A CA 1
ATOM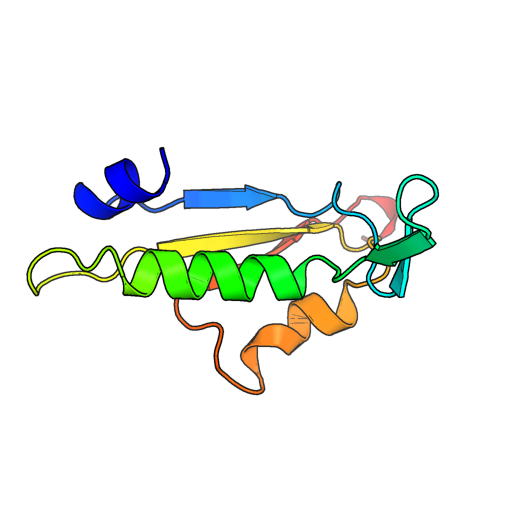 640 C C . ASN A 1 87 ? -6.601 -5.050 2.305 1.00 95.69 87 ASN A C 1
ATOM 642 O O . ASN A 1 87 ? -6.305 -3.920 1.901 1.00 95.69 87 ASN A O 1
ATOM 646 N N . ILE A 1 88 ? -6.076 -6.168 1.806 1.00 97.50 88 ILE A N 1
ATOM 647 C CA . ILE A 1 88 ? -5.113 -6.222 0.705 1.00 97.50 88 ILE A CA 1
ATOM 648 C C . ILE A 1 88 ? -5.800 -6.944 -0.442 1.00 97.50 88 ILE A C 1
ATOM 650 O O . ILE A 1 88 ? -6.244 -8.077 -0.281 1.00 97.50 88 ILE A O 1
ATOM 654 N N . SER A 1 89 ? -5.933 -6.254 -1.567 1.00 98.12 89 SER A N 1
ATOM 655 C CA . SER A 1 89 ? -6.668 -6.719 -2.737 1.00 98.12 89 SER A CA 1
ATOM 656 C C . SER A 1 89 ? -5.753 -6.725 -3.956 1.00 98.12 89 SER A C 1
ATOM 658 O O . SER A 1 89 ? -4.981 -5.788 -4.174 1.00 98.12 89 SER A O 1
ATOM 660 N N . VAL A 1 90 ? -5.865 -7.768 -4.775 1.00 98.38 90 VAL A N 1
ATOM 661 C CA . VAL A 1 90 ? -5.124 -7.893 -6.033 1.00 98.38 90 VAL A CA 1
ATOM 662 C C . VAL A 1 90 ? -6.080 -7.645 -7.193 1.00 98.38 90 VAL A C 1
ATOM 664 O O . VAL A 1 90 ? -7.110 -8.304 -7.305 1.00 98.38 90 VAL A O 1
ATOM 667 N N . ALA A 1 91 ? -5.747 -6.690 -8.058 1.00 98.19 91 ALA A N 1
ATOM 668 C CA . ALA A 1 91 ? -6.448 -6.503 -9.321 1.00 98.19 91 ALA A CA 1
ATOM 669 C C . ALA A 1 91 ? -5.865 -7.471 -10.361 1.00 98.19 91 ALA A C 1
ATOM 671 O O . ALA A 1 91 ? -4.763 -7.247 -10.871 1.00 98.19 91 ALA A O 1
ATOM 672 N N . ALA A 1 92 ? -6.599 -8.548 -10.639 1.00 97.69 92 ALA A N 1
ATOM 673 C CA . ALA A 1 92 ? -6.269 -9.500 -11.692 1.00 97.69 92 ALA A CA 1
ATOM 674 C C . ALA A 1 92 ? -6.480 -8.878 -13.081 1.00 97.69 92 ALA A C 1
ATOM 676 O O . ALA A 1 92 ? -7.315 -7.990 -13.267 1.00 97.69 92 ALA A O 1
ATOM 677 N N . THR A 1 93 ? -5.695 -9.338 -14.048 1.00 97.38 93 THR A N 1
ATOM 678 C CA . THR A 1 93 ? -5.816 -8.987 -15.465 1.00 97.38 93 THR A CA 1
ATOM 679 C C . THR A 1 93 ? -6.250 -10.223 -16.242 1.00 97.38 93 THR A C 1
ATOM 681 O O . THR A 1 93 ? -6.000 -11.338 -15.793 1.00 97.38 93 THR A O 1
ATOM 684 N N . ASP A 1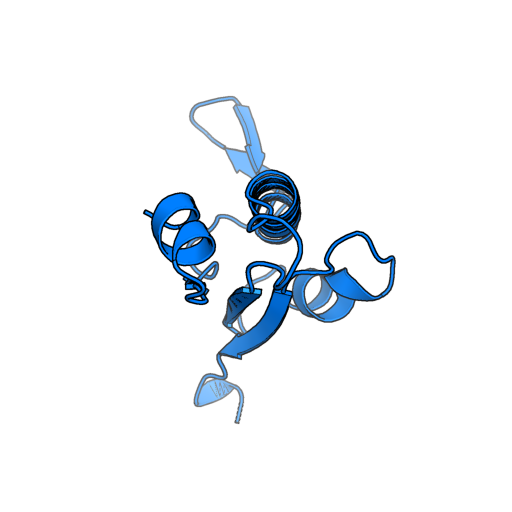 94 ? -6.831 -10.045 -17.429 1.00 98.06 94 ASP A N 1
ATOM 685 C CA . ASP A 1 94 ? -7.203 -11.185 -18.283 1.00 98.06 94 ASP A CA 1
ATOM 686 C C . ASP A 1 94 ? -5.993 -12.054 -18.646 1.00 98.06 94 ASP A C 1
ATOM 688 O O . ASP A 1 94 ? -6.115 -13.261 -18.741 1.00 98.06 94 ASP A O 1
ATOM 692 N N . ALA A 1 95 ? -4.804 -11.459 -18.793 1.00 97.75 95 ALA A N 1
ATOM 693 C CA . ALA A 1 95 ? -3.572 -12.198 -19.076 1.00 97.75 95 ALA A CA 1
ATOM 694 C C . ALA A 1 95 ? -3.078 -13.067 -17.901 1.00 97.75 95 ALA A C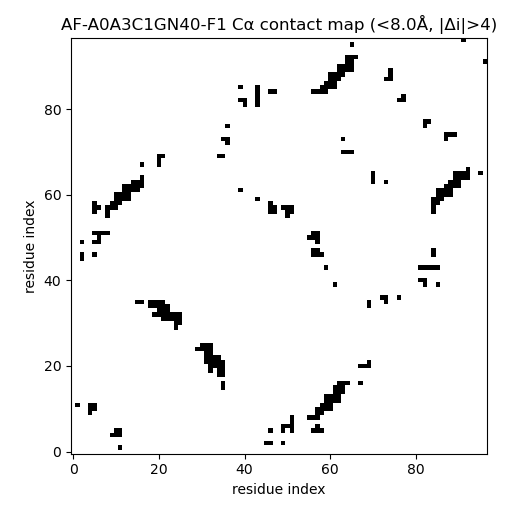 1
ATOM 696 O O . ALA A 1 95 ? -2.204 -13.906 -18.096 1.00 97.75 95 ALA A O 1
ATOM 697 N N . PHE A 1 96 ? -3.568 -12.818 -16.684 1.00 96.56 96 PHE A N 1
ATOM 698 C CA . PHE A 1 96 ? -3.235 -13.606 -15.498 1.00 96.56 96 PHE A CA 1
ATOM 699 C C . PHE A 1 96 ? -4.203 -14.779 -15.274 1.00 96.56 96 PHE A C 1
ATOM 701 O O . PHE A 1 96 ? -3.835 -15.733 -14.591 1.00 96.56 96 PHE A O 1
ATOM 708 N N . MET A 1 97 ? -5.424 -14.684 -15.810 1.00 93.56 97 MET A N 1
ATOM 709 C CA . MET A 1 97 ? -6.482 -15.695 -15.696 1.00 93.56 97 MET A CA 1
ATOM 710 C C . MET A 1 97 ? -6.371 -16.745 -16.801 1.00 93.56 97 MET A C 1
ATOM 712 O O . MET A 1 97 ? -6.675 -17.918 -16.495 1.00 93.56 97 MET A O 1
#

Solvent-accessible surface area (backbone atoms only — not comparable to full-atom values): 5726 Å² total; per-residue (Å²): 109,68,64,62,39,21,56,76,69,40,69,48,80,47,78,41,66,85,54,60,46,53,68,40,78,36,81,93,77,75,45,59,36,74,23,58,61,52,51,51,41,53,52,32,52,53,38,63,70,43,57,33,91,86,83,56,76,35,42,35,36,41,34,35,37,65,85,40,89,50,37,69,62,51,74,49,50,51,78,87,45,85,44,79,41,51,50,81,43,72,44,80,49,81,93,77,110

Sequence (97 aa):
AAAIIHQSGGGTGMAFSRLRPKNDFVRSTGGRASGPVSFLRVFNAATEAVKQGGTRRGANMGILRVDHPDILEFVECKLEGGVTNFNISVAATDAFM

Secondary structure (DSSP, 8-state):
-HHHHHHTT--EEEE-TTSPPTT-EETTTTEE--HHHHHHHHHHHHHHHS-BTTTB---EEEEEETTSTTHHHHHHTTTTS---SEEEEEE--TTT-

Nearest PDB structures (foldseek):
  1xje-assembly1_A  TM=9.533E-01  e=1.261E-08  Thermotoga maritima
  3o0q-assembly1_A  TM=9.531E-01  e=1.644E-08  Thermotoga maritima
  3o0q-assembly1_B  TM=9.448E-01  e=3.888E-08  Thermotoga maritima
  1peu-assembly1_A-2  TM=8.068E-01  e=1.838E-05  Salmonella enterica subsp. enterica serovar Typhimurium
  6mv9-assembly1_A  TM=8.972E-01  e=1.635E-04  Bacillus subtilis

pLDDT: mean 91.89, std 9.28, range [56.72, 98.69]

Foldseek 3Di:
DLLVCVLVPHEEEDEQQPADAFQDADVVPRGTGHHDLVVLLVVQVVQVVSDHPPDDGHAYEYEHEPPRPCNVCQVCSPVVHSRDRYDGYYDYDPVRD

Radius of gyration: 14.73 Å; Cα contacts (8 Å, |Δi|>4): 158; chains: 1; bounding box: 37×30×40 Å